Protein AF-A0A0F9NM68-F1 (afdb_monomer_lite)

Sequence (136 aa):
MSLDELISIERVELNATKERIRETYDITTLMLSKLFREILLELRRDIIPLLDVEILLFSLKSVPFTNEVKGLKLLESLKGCLVNELYRKSNEWTCKSFTIKLQELMSLILYDYIIDGSIIVYRSNPTEWDLRVSLI

Organism: NCBI:txid412755

Radius of gyration: 15.4 Å; chains: 1; bounding box: 38×30×42 Å

Secondary structure (DSSP, 8-state):
---TTEEEEEEEE-TTT--EEEEEEEEEEEEHHHHHHHHHHHHTTT---HHHHHHHHHHGGGS--TTHHHHHHHHHHHHHHHHHHHHT--S---HHHHHHHHHHHHHT--S-EEEEEEEEEESSSPPEEEEEEEE-

Foldseek 3Di:
DDDPQWAFDDFDADPVPRHTFKTKTWGDFDKLVNLLVVQLVCLVVQHHPLVSLVLNLVLCVVADFQDNVLLVVLSVVLVVLSVCVVVVPDPPDTSVVNSVSSVVNVVRGDFMWTKGDMWMDGPPDDIDDPIDIGTD

pLDDT: mean 89.09, std 9.67, range [46.47, 97.75]

Structure (mmCIF, N/CA/C/O backbone):
data_AF-A0A0F9NM68-F1
#
_entry.id   AF-A0A0F9NM68-F1
#
loop_
_atom_site.group_PDB
_atom_site.id
_atom_site.type_symbol
_atom_site.label_atom_id
_atom_site.label_alt_id
_atom_site.label_comp_id
_atom_site.label_asym_id
_atom_site.label_entity_id
_atom_site.label_seq_id
_atom_site.pdbx_PDB_ins_code
_atom_site.Cartn_x
_atom_site.Cartn_y
_atom_site.Cartn_z
_atom_site.occupancy
_atom_site.B_iso_or_equiv
_atom_site.auth_seq_id
_atom_site.auth_comp_id
_atom_site.auth_asym_id
_atom_site.auth_atom_id
_atom_site.pdbx_PDB_model_num
ATOM 1 N N . MET A 1 1 ? -8.950 11.004 -0.114 1.00 46.47 1 MET A N 1
ATOM 2 C CA . MET A 1 1 ? -10.047 10.131 -0.586 1.00 46.47 1 MET A CA 1
ATOM 3 C C . MET A 1 1 ? -9.698 8.738 -0.109 1.00 46.47 1 MET A C 1
ATOM 5 O O . MET A 1 1 ? -8.512 8.462 -0.025 1.00 46.47 1 MET A O 1
ATOM 9 N N . SER A 1 2 ? -10.671 7.920 0.288 1.00 60.47 2 SER A N 1
ATOM 10 C CA . SER A 1 2 ? -10.407 6.495 0.520 1.00 60.47 2 SER A CA 1
ATOM 11 C C . SER A 1 2 ? -10.407 5.777 -0.825 1.00 60.47 2 SER A C 1
ATOM 13 O O . SER A 1 2 ? -11.237 6.121 -1.663 1.00 60.47 2 SER A O 1
ATOM 15 N N . LEU A 1 3 ? -9.522 4.798 -1.005 1.00 75.12 3 LEU A N 1
ATOM 16 C CA . LEU A 1 3 ? -9.568 3.866 -2.132 1.00 75.12 3 LEU A CA 1
ATOM 17 C C . LEU A 1 3 ? -10.968 3.245 -2.224 1.00 75.12 3 LEU A C 1
ATOM 19 O O . LEU A 1 3 ? -11.415 2.609 -1.269 1.00 75.12 3 LEU A O 1
ATOM 23 N N . ASP A 1 4 ? -11.653 3.419 -3.355 1.00 77.00 4 ASP A N 1
ATOM 24 C CA . ASP A 1 4 ? -12.981 2.821 -3.579 1.00 77.00 4 ASP A CA 1
ATOM 25 C C . ASP A 1 4 ? -12.919 1.283 -3.538 1.00 77.00 4 ASP A C 1
ATOM 27 O O . ASP A 1 4 ? -13.885 0.620 -3.168 1.00 77.00 4 ASP A O 1
ATOM 31 N N . GLU A 1 5 ? -11.761 0.718 -3.887 1.00 87.62 5 GLU A N 1
ATOM 32 C CA . GLU A 1 5 ? -11.473 -0.715 -3.864 1.00 87.62 5 GLU A CA 1
ATOM 33 C C . GLU A 1 5 ? -11.227 -1.277 -2.458 1.00 87.62 5 GLU A C 1
ATOM 35 O O . GLU A 1 5 ? -11.120 -2.492 -2.320 1.00 87.62 5 GLU A O 1
ATOM 40 N N . LEU A 1 6 ? -11.123 -0.428 -1.426 1.00 86.94 6 LEU A N 1
ATOM 41 C CA . LEU A 1 6 ? -10.890 -0.838 -0.042 1.00 86.94 6 LEU A CA 1
ATOM 42 C C . LEU A 1 6 ? -12.212 -0.849 0.738 1.00 86.94 6 LEU A C 1
ATOM 44 O O . LEU A 1 6 ? -12.669 0.172 1.259 1.00 86.94 6 LEU A O 1
ATOM 48 N N . ILE A 1 7 ? -12.822 -2.024 0.859 1.00 84.81 7 ILE A N 1
ATOM 49 C CA . ILE A 1 7 ? -14.150 -2.186 1.456 1.00 84.81 7 ILE A CA 1
ATOM 50 C C . ILE A 1 7 ? -14.004 -2.720 2.880 1.00 84.81 7 ILE A C 1
ATOM 52 O O . ILE A 1 7 ? -13.528 -3.829 3.090 1.00 84.81 7 ILE A O 1
ATOM 56 N N . SER A 1 8 ? -14.441 -1.953 3.883 1.00 84.00 8 SER A N 1
ATOM 57 C CA . SER A 1 8 ? -14.519 -2.447 5.268 1.00 84.00 8 SER A CA 1
ATOM 58 C C . SER A 1 8 ? -15.650 -3.472 5.385 1.00 84.00 8 SER A C 1
ATOM 60 O O . SER A 1 8 ? -16.822 -3.119 5.242 1.00 84.00 8 SER A O 1
ATOM 62 N N . ILE A 1 9 ? -15.297 -4.737 5.619 1.00 88.81 9 ILE A N 1
ATOM 63 C CA . ILE A 1 9 ? -16.244 -5.864 5.660 1.00 88.81 9 ILE A CA 1
ATOM 64 C C . ILE A 1 9 ? -16.549 -6.340 7.081 1.00 88.81 9 ILE A C 1
ATOM 66 O O . ILE A 1 9 ? -17.618 -6.890 7.337 1.00 88.81 9 ILE A O 1
ATOM 70 N N . GLU A 1 10 ? -15.641 -6.106 8.027 1.00 85.31 10 GLU A N 1
ATOM 71 C CA . GLU A 1 10 ? -15.843 -6.467 9.427 1.00 85.31 10 GLU A CA 1
ATOM 72 C C . GLU A 1 10 ? -15.212 -5.418 10.335 1.00 85.31 10 GLU A C 1
ATOM 74 O O . GLU A 1 10 ? -14.050 -5.049 10.162 1.00 85.31 10 GLU A O 1
A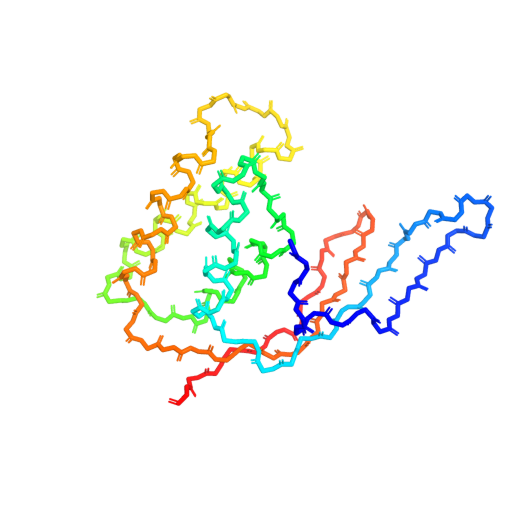TOM 79 N N . ARG A 1 11 ? -15.953 -4.978 11.354 1.00 86.88 11 ARG A N 1
ATOM 80 C CA . ARG A 1 11 ? -15.443 -4.062 12.370 1.00 86.88 11 ARG A CA 1
ATOM 81 C C . ARG A 1 11 ? -15.789 -4.558 13.764 1.00 86.88 11 ARG A C 1
ATOM 83 O O . ARG A 1 11 ? -16.953 -4.793 14.078 1.00 86.88 11 ARG A O 1
ATOM 90 N N . VAL A 1 12 ? -14.771 -4.654 14.613 1.00 86.81 12 VAL A N 1
ATOM 91 C CA . VAL A 1 12 ? -14.908 -4.990 16.031 1.00 86.81 12 VAL A CA 1
ATOM 92 C C . VAL A 1 12 ? -14.567 -3.760 16.860 1.00 86.81 12 VAL A C 1
ATOM 94 O O . VAL A 1 12 ? -13.458 -3.224 16.779 1.00 86.81 12 VAL A O 1
ATOM 97 N N . GLU A 1 13 ? -15.520 -3.326 17.680 1.00 90.81 13 GLU A N 1
ATOM 98 C CA . GLU A 1 13 ? -15.392 -2.148 18.537 1.00 90.81 13 GLU A CA 1
ATOM 99 C C . GLU A 1 13 ? -15.608 -2.509 20.010 1.00 90.81 13 GLU A C 1
ATOM 101 O O . GLU A 1 13 ? -16.424 -3.369 20.351 1.00 90.81 13 GLU A O 1
ATOM 106 N N . LEU A 1 14 ? -14.911 -1.812 20.910 1.00 83.88 14 LEU A N 1
ATOM 107 C CA . LEU A 1 14 ? -15.210 -1.862 22.338 1.00 83.88 14 LEU A CA 1
ATOM 108 C C . LEU A 1 14 ? -16.597 -1.270 22.576 1.00 83.88 14 LEU A C 1
ATOM 110 O O . LEU A 1 14 ? -16.846 -0.106 22.273 1.00 83.88 14 LEU A O 1
ATOM 114 N N . ASN A 1 15 ? -17.496 -2.041 23.187 1.00 83.12 15 ASN A N 1
ATOM 115 C CA . ASN A 1 15 ? -18.876 -1.593 23.371 1.00 83.12 15 ASN A CA 1
ATOM 116 C C . ASN A 1 15 ? -18.981 -0.287 24.189 1.00 83.12 15 ASN A C 1
ATOM 118 O O . ASN A 1 15 ? -19.811 0.565 23.878 1.00 83.12 15 ASN A O 1
ATOM 122 N N . ALA A 1 16 ? -18.112 -0.122 25.194 1.00 86.00 16 ALA A N 1
ATOM 123 C CA . ALA A 1 16 ? -18.121 1.018 26.111 1.00 86.00 16 ALA A CA 1
ATOM 124 C C . ALA A 1 16 ? -17.569 2.318 25.498 1.00 86.00 16 ALA A C 1
ATOM 126 O O . ALA A 1 16 ? -18.107 3.388 25.761 1.00 86.00 16 ALA A O 1
ATOM 127 N N . THR A 1 17 ? -16.505 2.238 24.695 1.00 86.56 17 THR A N 1
ATOM 128 C CA . THR A 1 17 ? -15.795 3.416 24.157 1.00 86.56 17 THR A CA 1
ATOM 129 C C . THR A 1 17 ? -16.014 3.630 22.662 1.00 86.56 17 THR A C 1
ATOM 131 O O . THR A 1 17 ? -15.581 4.649 22.133 1.00 86.56 17 THR A O 1
ATOM 134 N N . LYS A 1 18 ? -16.659 2.674 21.974 1.00 85.62 18 LYS A N 1
ATOM 135 C CA . LYS A 1 18 ? -16.749 2.585 20.502 1.00 85.62 18 LYS A CA 1
ATOM 136 C C . LYS A 1 18 ? -15.390 2.593 19.804 1.00 85.62 18 LYS 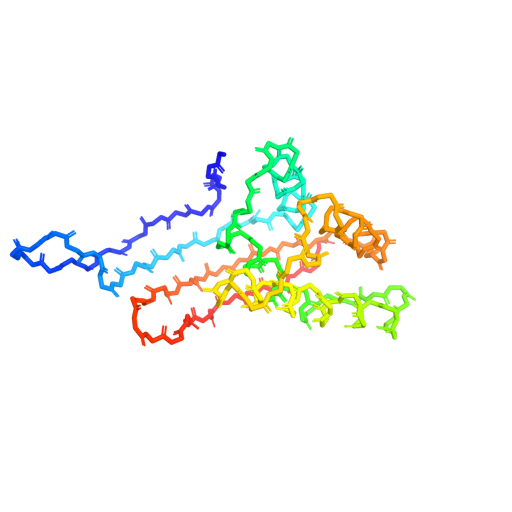A C 1
ATOM 138 O O . LYS A 1 18 ? -15.268 2.896 18.623 1.00 85.62 18 LYS A O 1
ATOM 143 N N . GLU A 1 19 ? -14.345 2.255 20.546 1.00 82.62 19 GLU A N 1
ATOM 144 C CA . GLU A 1 19 ? -12.999 2.228 20.015 1.00 82.62 19 GLU A CA 1
ATOM 145 C C . GLU A 1 19 ? -12.798 1.002 19.129 1.00 82.62 19 GLU A C 1
ATOM 147 O O . GLU A 1 19 ? -13.089 -0.121 19.546 1.00 82.62 19 GLU A O 1
ATOM 152 N N . ARG A 1 20 ? -12.272 1.216 17.921 1.00 82.94 20 ARG A N 1
ATOM 153 C CA . ARG A 1 20 ? -11.987 0.143 16.966 1.00 82.94 20 ARG A CA 1
ATOM 154 C C . ARG A 1 20 ? -10.797 -0.681 17.442 1.00 82.94 20 ARG A C 1
ATOM 156 O O . ARG A 1 20 ? -9.715 -0.152 17.685 1.00 82.94 20 ARG A O 1
ATOM 163 N N . ILE A 1 21 ? -11.014 -1.984 17.573 1.00 89.12 21 ILE A N 1
ATOM 164 C CA . ILE A 1 21 ? -10.001 -2.953 18.009 1.00 89.12 21 ILE A CA 1
ATOM 165 C C . ILE A 1 21 ? -9.444 -3.710 16.805 1.00 89.12 21 ILE A C 1
ATOM 167 O O . ILE A 1 21 ? -8.251 -4.014 16.763 1.00 89.12 21 ILE A O 1
ATOM 171 N N . ARG A 1 22 ? -10.322 -4.010 15.845 1.00 91.38 22 ARG A N 1
ATOM 172 C CA . ARG A 1 22 ? -10.029 -4.754 14.624 1.00 91.38 22 ARG A CA 1
ATOM 173 C C . ARG A 1 22 ? -10.925 -4.244 13.502 1.00 91.38 22 ARG A C 1
ATOM 175 O O . ARG A 1 22 ? -12.128 -4.077 13.708 1.00 91.38 22 ARG A O 1
ATOM 182 N N . GLU A 1 23 ? -10.352 -4.031 12.331 1.00 91.38 23 GLU A N 1
ATOM 183 C CA . GLU A 1 23 ? -11.090 -3.736 11.106 1.00 91.38 23 GLU A CA 1
ATOM 184 C C . GLU A 1 23 ? -10.522 -4.601 9.978 1.00 91.38 23 GLU A C 1
ATOM 186 O O . GLU A 1 23 ? -9.307 -4.677 9.802 1.00 91.38 23 GLU A O 1
ATOM 191 N N . THR A 1 24 ? -11.402 -5.309 9.274 1.00 91.69 24 THR A N 1
ATOM 192 C CA . THR A 1 24 ? -11.041 -6.141 8.125 1.00 91.69 24 THR A CA 1
ATOM 193 C C . THR A 1 24 ? -11.477 -5.428 6.863 1.00 91.69 24 THR A C 1
ATOM 195 O O . THR A 1 24 ? -12.647 -5.057 6.732 1.00 91.69 24 THR A O 1
ATOM 198 N N . TYR A 1 25 ? -10.537 -5.265 5.945 1.00 92.69 25 TYR A N 1
ATOM 199 C CA . TYR A 1 25 ? -10.758 -4.682 4.638 1.00 92.69 25 TYR A CA 1
ATOM 200 C C . TYR A 1 25 ? -10.594 -5.742 3.560 1.00 92.69 25 TYR A C 1
ATOM 202 O O . TYR A 1 25 ? -9.626 -6.499 3.582 1.00 92.69 25 TYR A O 1
ATOM 210 N N . ASP A 1 26 ? -11.527 -5.761 2.621 1.00 93.38 26 ASP A N 1
ATOM 211 C CA . ASP A 1 26 ? -11.418 -6.499 1.372 1.00 93.38 26 ASP A CA 1
ATOM 212 C C . ASP A 1 26 ? -10.891 -5.551 0.290 1.00 93.38 26 ASP A C 1
ATOM 214 O O . ASP A 1 26 ? -11.329 -4.400 0.202 1.00 93.38 26 ASP A O 1
ATOM 218 N N . ILE A 1 27 ? -9.928 -6.021 -0.497 1.00 93.19 27 ILE A N 1
ATOM 219 C CA . ILE A 1 27 ? -9.352 -5.323 -1.643 1.00 93.19 27 ILE A CA 1
ATOM 220 C C . ILE A 1 27 ? -9.687 -6.123 -2.883 1.00 93.19 27 ILE A C 1
ATOM 222 O O . ILE A 1 27 ? -9.291 -7.281 -3.015 1.00 93.19 27 ILE A O 1
ATOM 226 N N . THR A 1 28 ? -10.381 -5.476 -3.813 1.00 89.75 28 THR A N 1
ATOM 227 C CA . THR A 1 28 ? -10.788 -6.114 -5.062 1.00 89.75 28 THR A CA 1
ATOM 228 C C . THR A 1 28 ? -10.338 -5.296 -6.258 1.00 89.75 28 THR A C 1
ATOM 230 O O . THR A 1 28 ? -10.673 -4.123 -6.415 1.00 89.75 28 THR A O 1
ATOM 233 N N . THR A 1 29 ? -9.587 -5.934 -7.146 1.00 91.00 29 THR A N 1
ATOM 234 C CA . THR A 1 29 ? -9.151 -5.413 -8.442 1.00 91.00 29 THR A CA 1
ATOM 235 C C . THR A 1 29 ? -8.399 -4.080 -8.368 1.00 91.00 29 THR A C 1
ATOM 237 O O . THR A 1 29 ? -8.474 -3.257 -9.283 1.00 91.00 29 THR A O 1
ATOM 240 N N . LEU A 1 30 ? -7.647 -3.848 -7.286 1.00 95.19 30 LEU A N 1
ATOM 241 C CA . LEU A 1 30 ? -6.920 -2.596 -7.104 1.00 95.19 30 LEU A CA 1
ATOM 242 C C . LEU A 1 30 ? -5.680 -2.566 -7.999 1.00 95.19 30 LEU A C 1
ATOM 244 O O . LEU A 1 30 ? -4.693 -3.258 -7.757 1.00 95.19 30 LEU A O 1
ATOM 248 N N . MET A 1 31 ? -5.709 -1.707 -9.015 1.00 96.44 31 MET A N 1
ATOM 249 C CA . MET A 1 31 ? -4.554 -1.464 -9.877 1.00 96.44 31 MET A CA 1
ATOM 250 C C . MET A 1 31 ? -3.416 -0.806 -9.088 1.00 96.44 31 MET A C 1
ATOM 252 O O . MET A 1 31 ? -3.595 0.259 -8.485 1.00 96.44 31 MET A O 1
ATOM 256 N N . LEU A 1 32 ? -2.213 -1.367 -9.172 1.00 96.75 32 LEU A N 1
ATOM 257 C CA . LEU A 1 32 ? -1.014 -0.831 -8.532 1.00 96.75 32 LEU A CA 1
ATOM 258 C C . LEU A 1 32 ? -0.741 0.610 -8.991 1.00 96.75 32 LEU A C 1
ATOM 260 O O . LEU A 1 32 ? -0.480 1.492 -8.171 1.00 96.75 32 LEU A O 1
ATOM 264 N N . SER A 1 33 ? -0.871 0.892 -10.291 1.00 96.19 33 SER A N 1
ATOM 265 C CA . SER A 1 33 ? -0.725 2.248 -10.831 1.00 96.19 33 SER A CA 1
ATOM 266 C C . SER A 1 33 ? -1.778 3.233 -10.308 1.00 96.19 33 SER A C 1
ATOM 268 O O . SER A 1 33 ? -1.512 4.437 -10.214 1.00 96.19 33 SER A O 1
ATOM 270 N N . LYS A 1 34 ? -2.992 2.763 -9.986 1.00 95.75 34 LYS A N 1
ATOM 271 C CA . LYS A 1 34 ? -4.037 3.583 -9.354 1.00 95.75 34 LYS A CA 1
ATOM 272 C C . LYS A 1 34 ? -3.628 3.920 -7.922 1.00 95.75 34 LYS A C 1
ATOM 274 O O . LYS A 1 34 ? -3.588 5.102 -7.590 1.00 95.75 34 LYS A O 1
ATOM 279 N N . LEU A 1 35 ? -3.204 2.922 -7.145 1.00 96.44 35 LEU A N 1
ATOM 280 C CA . LEU A 1 35 ? -2.731 3.107 -5.772 1.00 96.44 35 LEU A CA 1
ATOM 281 C C . LEU A 1 35 ? -1.585 4.130 -5.683 1.00 96.44 35 LEU A C 1
ATOM 283 O O . LEU A 1 35 ? -1.645 5.066 -4.886 1.00 96.44 35 LEU A O 1
ATOM 287 N N . PHE A 1 36 ? -0.583 4.033 -6.565 1.00 96.62 36 PHE A N 1
ATOM 288 C CA . PHE A 1 36 ? 0.476 5.046 -6.669 1.00 96.62 36 PHE A CA 1
ATOM 289 C C . PHE A 1 36 ? -0.080 6.459 -6.891 1.00 96.62 36 PHE A C 1
ATOM 291 O O . PHE A 1 36 ? 0.352 7.408 -6.235 1.00 96.62 36 PHE A O 1
ATOM 298 N N . ARG A 1 37 ? -1.022 6.618 -7.829 1.00 96.19 37 ARG A N 1
ATOM 299 C CA . ARG A 1 37 ? -1.606 7.924 -8.171 1.00 96.19 37 ARG A CA 1
ATOM 300 C C . ARG A 1 37 ? -2.373 8.529 -7.002 1.00 96.19 37 ARG A C 1
ATOM 302 O O . ARG A 1 37 ? -2.223 9.723 -6.761 1.00 96.19 37 ARG A O 1
ATOM 309 N N . GLU A 1 38 ? -3.153 7.734 -6.281 1.00 95.56 38 GLU A N 1
ATOM 310 C CA . GLU A 1 38 ? -3.930 8.218 -5.137 1.00 95.56 38 GLU A CA 1
ATOM 311 C C . GLU A 1 38 ? -3.040 8.642 -3.972 1.00 95.56 38 GLU A C 1
ATOM 313 O O . GLU A 1 38 ? -3.192 9.754 -3.463 1.00 95.56 38 GLU A O 1
ATOM 318 N N . ILE A 1 39 ? -2.021 7.845 -3.643 1.00 95.00 39 ILE A N 1
ATOM 319 C CA . ILE A 1 39 ? -1.029 8.221 -2.628 1.00 95.00 39 ILE A CA 1
ATOM 320 C C . ILE A 1 39 ? -0.334 9.530 -3.021 1.00 95.00 39 ILE A C 1
ATOM 322 O O . ILE A 1 39 ? -0.225 10.448 -2.210 1.00 95.00 39 ILE A O 1
ATOM 326 N N . LEU A 1 40 ? 0.100 9.665 -4.279 1.00 95.38 40 LEU A N 1
ATOM 327 C CA . LEU A 1 40 ? 0.726 10.896 -4.772 1.00 95.38 40 LEU A CA 1
ATOM 328 C C . LEU A 1 40 ? -0.215 12.112 -4.706 1.00 95.38 40 LEU A C 1
ATOM 330 O O . LEU A 1 40 ? 0.261 13.232 -4.510 1.00 95.38 40 LEU A O 1
ATOM 334 N N . LEU A 1 41 ? -1.527 11.927 -4.880 1.00 95.00 41 LEU A N 1
ATOM 335 C CA . LEU A 1 41 ? -2.513 13.002 -4.746 1.00 95.00 41 LEU A CA 1
ATOM 336 C C . LEU A 1 41 ? -2.655 13.472 -3.295 1.00 95.00 41 LEU A C 1
ATOM 338 O O . LEU A 1 41 ? -2.710 14.681 -3.067 1.00 95.00 41 LEU A O 1
ATOM 342 N N . GLU A 1 42 ? -2.681 12.556 -2.329 1.00 92.88 42 GLU A N 1
ATOM 343 C CA . GLU A 1 42 ? -2.759 12.910 -0.906 1.00 92.88 42 GLU A CA 1
ATOM 344 C C . GLU A 1 42 ? -1.450 13.527 -0.396 1.00 92.88 42 GLU A C 1
ATOM 346 O O . GLU A 1 42 ? -1.478 14.545 0.295 1.00 92.88 42 GLU A O 1
ATOM 351 N N . LEU A 1 43 ? -0.293 13.031 -0.846 1.00 91.31 43 LEU A N 1
ATOM 352 C CA . LEU A 1 43 ? 1.005 13.622 -0.498 1.00 91.31 43 LEU A CA 1
ATOM 353 C C . LEU A 1 43 ? 1.141 15.075 -0.970 1.00 91.31 43 LEU A C 1
ATOM 355 O O . LEU A 1 43 ? 1.773 15.883 -0.296 1.00 91.31 43 LEU A O 1
ATOM 359 N N . ARG A 1 44 ? 0.522 15.448 -2.099 1.00 91.50 44 ARG A N 1
ATOM 360 C CA . ARG A 1 44 ? 0.465 16.852 -2.559 1.00 91.50 44 ARG A CA 1
ATOM 361 C C . ARG A 1 44 ? -0.361 17.757 -1.649 1.00 91.50 44 ARG A C 1
ATOM 363 O O . ARG A 1 44 ? -0.231 18.973 -1.740 1.00 91.50 44 ARG A O 1
ATOM 370 N N . ARG A 1 45 ? -1.227 17.175 -0.822 1.00 91.44 45 ARG A N 1
ATOM 371 C CA . ARG A 1 45 ? -2.006 17.867 0.211 1.00 91.44 45 ARG A CA 1
ATOM 372 C C . ARG A 1 45 ? -1.295 17.844 1.564 1.00 91.44 45 ARG A C 1
ATOM 374 O O . ARG A 1 45 ? -1.919 18.160 2.569 1.00 91.44 45 ARG A O 1
ATOM 381 N N . ASP A 1 46 ? -0.023 17.442 1.578 1.00 88.62 46 ASP A N 1
ATOM 382 C CA . ASP A 1 46 ? 0.781 17.210 2.774 1.00 88.62 46 ASP A CA 1
ATOM 383 C C . ASP A 1 46 ? 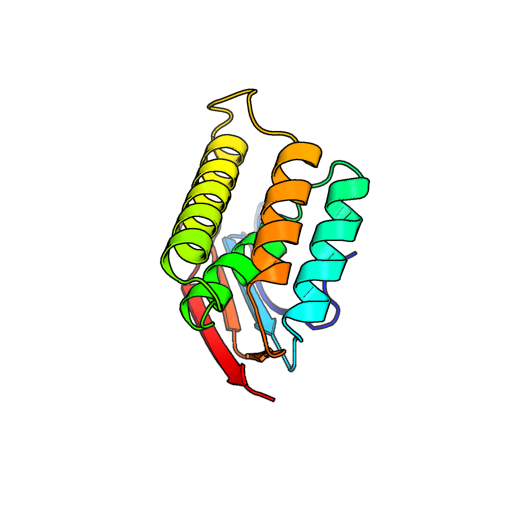0.161 16.176 3.734 1.00 88.62 46 ASP A C 1
ATOM 385 O O . ASP A 1 46 ? 0.358 16.234 4.946 1.00 88.62 46 ASP A O 1
ATOM 389 N N . ILE A 1 47 ? -0.567 15.196 3.185 1.00 87.12 47 ILE A N 1
ATOM 390 C CA . ILE A 1 47 ? -1.177 14.091 3.930 1.00 87.12 47 ILE A CA 1
ATOM 391 C C . ILE A 1 47 ? -0.481 12.786 3.541 1.00 87.12 47 ILE 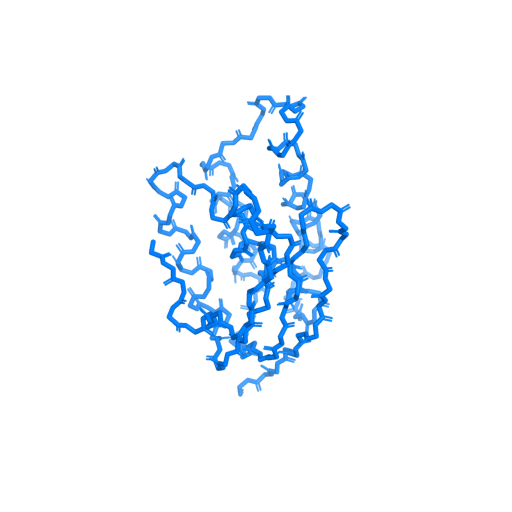A C 1
ATOM 393 O O . ILE A 1 47 ? -0.344 12.473 2.361 1.00 87.12 47 ILE A O 1
ATOM 397 N N . ILE A 1 48 ? -0.076 11.993 4.536 1.00 87.56 48 ILE A N 1
ATOM 398 C CA . ILE A 1 48 ? 0.439 10.635 4.326 1.00 87.56 48 ILE A CA 1
ATOM 399 C C . ILE A 1 48 ? -0.708 9.645 4.584 1.00 87.56 48 ILE A C 1
ATOM 401 O O . ILE A 1 48 ? -1.067 9.437 5.747 1.00 87.56 48 ILE A O 1
ATOM 405 N N . PRO A 1 49 ? -1.300 9.028 3.543 1.00 89.81 49 PRO A N 1
ATOM 406 C CA . PRO A 1 49 ? -2.339 8.019 3.721 1.00 89.81 49 PRO A CA 1
ATOM 407 C C . PRO A 1 49 ? -1.699 6.701 4.177 1.00 89.81 49 PRO A C 1
ATOM 409 O O . PRO A 1 49 ? -1.335 5.857 3.366 1.00 89.81 49 PRO A O 1
ATOM 412 N N . LEU A 1 50 ? -1.498 6.556 5.491 1.00 88.44 50 LEU A N 1
ATOM 413 C CA . LEU A 1 50 ? -0.682 5.485 6.081 1.00 88.44 50 LEU A CA 1
ATOM 414 C C . LEU A 1 50 ? -1.066 4.086 5.581 1.00 88.44 50 LEU A C 1
ATOM 416 O O . LEU A 1 50 ? -0.192 3.370 5.103 1.00 88.44 50 LEU A O 1
ATOM 420 N N . LEU A 1 51 ? -2.354 3.731 5.632 1.00 89.00 51 LEU A N 1
ATOM 421 C CA . LEU A 1 51 ? -2.825 2.408 5.217 1.00 89.00 51 LEU A CA 1
ATOM 422 C C . LEU A 1 51 ? -2.553 2.148 3.729 1.00 89.00 51 LEU A C 1
ATOM 424 O O . LEU A 1 51 ? -1.986 1.119 3.384 1.00 89.00 51 LEU A O 1
ATOM 428 N N . ASP A 1 52 ? -2.876 3.100 2.854 1.00 92.88 52 ASP A N 1
ATOM 429 C CA . ASP A 1 52 ? -2.649 2.989 1.408 1.00 92.88 52 ASP A CA 1
ATOM 430 C C . ASP A 1 52 ? -1.158 2.798 1.095 1.00 92.88 52 ASP A C 1
ATOM 432 O O . ASP A 1 52 ? -0.776 1.971 0.264 1.00 92.88 52 ASP A O 1
ATOM 436 N N . VAL A 1 53 ? -0.288 3.529 1.801 1.00 93.00 53 VAL A N 1
ATOM 437 C CA . VAL A 1 53 ? 1.164 3.371 1.673 1.00 93.00 53 VAL A CA 1
ATOM 438 C C . VAL A 1 53 ? 1.614 1.997 2.173 1.00 93.00 53 VAL A C 1
ATOM 440 O O . VAL A 1 53 ? 2.446 1.365 1.524 1.00 93.00 53 VAL A O 1
ATOM 443 N N . GLU A 1 54 ? 1.090 1.505 3.294 1.00 92.56 54 GLU A N 1
ATOM 444 C CA . GLU A 1 54 ? 1.412 0.163 3.790 1.00 92.56 54 GLU A CA 1
ATOM 445 C C . GLU A 1 54 ? 0.981 -0.926 2.799 1.00 92.56 54 GLU A C 1
ATOM 447 O O . GLU A 1 54 ? 1.782 -1.814 2.495 1.00 92.56 54 GLU A O 1
ATOM 452 N N . ILE A 1 55 ? -0.224 -0.811 2.227 1.00 94.62 55 ILE A N 1
ATOM 453 C CA . ILE A 1 55 ? -0.727 -1.686 1.156 1.00 94.62 55 ILE A CA 1
ATOM 454 C C . ILE A 1 55 ? 0.241 -1.678 -0.021 1.00 94.62 55 ILE A C 1
ATOM 456 O O . ILE A 1 55 ? 0.637 -2.739 -0.513 1.00 94.62 55 ILE A O 1
ATOM 460 N N . LEU A 1 56 ? 0.666 -0.489 -0.454 1.00 96.06 56 LEU A N 1
ATOM 461 C CA . LEU A 1 56 ? 1.598 -0.342 -1.561 1.00 96.06 56 LEU A CA 1
ATOM 462 C C . LEU A 1 56 ? 2.929 -1.040 -1.260 1.00 96.06 56 LEU A C 1
ATOM 464 O O . LEU A 1 56 ? 3.389 -1.870 -2.043 1.00 96.06 56 LEU A O 1
ATOM 468 N N . LEU A 1 57 ? 3.556 -0.727 -0.126 1.00 95.00 57 LEU A N 1
ATOM 469 C CA . LEU A 1 57 ? 4.863 -1.280 0.231 1.00 95.00 57 LEU A CA 1
ATOM 470 C C . LEU A 1 57 ? 4.820 -2.791 0.465 1.00 95.00 57 LEU A C 1
ATOM 472 O O . LEU A 1 57 ? 5.815 -3.473 0.206 1.00 95.00 57 LEU A O 1
ATOM 476 N N . PHE A 1 58 ? 3.699 -3.318 0.963 1.00 94.94 58 PHE A N 1
ATOM 477 C CA . PHE A 1 58 ? 3.492 -4.755 1.077 1.00 94.94 58 PHE A CA 1
ATOM 478 C C . PHE A 1 58 ? 3.402 -5.401 -0.308 1.00 94.94 58 PHE A C 1
ATOM 480 O O . PHE A 1 58 ? 4.148 -6.339 -0.586 1.00 94.94 58 PHE A O 1
ATOM 487 N N . SER A 1 59 ? 2.561 -4.852 -1.187 1.00 95.69 59 SER A N 1
ATOM 488 C CA . SER A 1 59 ? 2.318 -5.374 -2.539 1.00 95.69 59 SER A CA 1
ATOM 489 C C . SER A 1 59 ? 3.587 -5.382 -3.395 1.00 95.69 59 SER A C 1
ATOM 491 O O . SER A 1 59 ? 3.869 -6.342 -4.110 1.00 95.69 59 SER A O 1
ATOM 493 N N . LEU A 1 60 ? 4.427 -4.353 -3.261 1.00 96.25 60 LEU A N 1
ATOM 494 C CA . LEU A 1 60 ? 5.682 -4.233 -4.005 1.00 96.25 60 LEU A CA 1
ATOM 495 C C . LEU A 1 60 ? 6.727 -5.310 -3.673 1.00 96.25 60 LEU A C 1
ATOM 497 O O . LEU A 1 60 ? 7.686 -5.457 -4.422 1.00 96.25 60 LEU A O 1
ATOM 501 N N . LYS A 1 61 ? 6.554 -6.102 -2.605 1.00 94.00 61 LYS A N 1
ATOM 502 C CA . LYS A 1 61 ? 7.413 -7.275 -2.343 1.00 94.00 61 LYS A CA 1
ATOM 503 C C . LYS A 1 61 ? 7.285 -8.356 -3.420 1.00 94.00 61 LYS A C 1
ATOM 505 O O . LYS A 1 61 ? 8.193 -9.168 -3.566 1.00 94.00 61 LYS A O 1
ATOM 510 N N . SER A 1 62 ? 6.162 -8.374 -4.133 1.00 93.44 62 SER A N 1
ATOM 511 C CA . SER A 1 62 ? 5.850 -9.344 -5.184 1.00 93.44 62 SER A CA 1
ATOM 512 C C . SER A 1 62 ? 6.019 -8.767 -6.593 1.00 93.44 62 SER A C 1
ATOM 514 O O . SER A 1 62 ? 5.693 -9.443 -7.565 1.00 93.44 62 SER A O 1
ATOM 516 N N . VAL A 1 63 ? 6.517 -7.532 -6.715 1.00 95.25 63 VAL A N 1
ATOM 517 C CA . VAL A 1 63 ? 6.643 -6.819 -7.989 1.00 95.25 63 VAL A CA 1
ATOM 518 C C . VAL A 1 63 ? 8.118 -6.728 -8.388 1.00 95.25 63 VAL A C 1
ATOM 520 O O . VAL A 1 63 ? 8.903 -6.161 -7.630 1.00 95.25 63 VAL A O 1
ATOM 523 N N . PRO A 1 64 ? 8.512 -7.238 -9.568 1.00 95.50 64 PRO A N 1
ATOM 524 C CA . PRO A 1 64 ? 9.866 -7.074 -10.074 1.00 95.50 64 PRO A CA 1
ATOM 525 C C . PRO A 1 64 ? 10.135 -5.635 -10.531 1.00 95.50 64 PRO A C 1
ATOM 527 O O . PRO A 1 64 ? 9.311 -4.996 -11.194 1.00 95.50 64 PRO A O 1
ATOM 530 N N . PHE A 1 65 ? 11.341 -5.157 -10.243 1.00 97.00 65 PHE A N 1
ATOM 531 C CA . PHE A 1 65 ? 11.859 -3.872 -10.691 1.00 97.00 65 PHE A CA 1
ATOM 532 C C . PHE A 1 65 ? 12.834 -4.048 -11.857 1.00 97.00 65 PHE A C 1
ATOM 534 O O . PHE A 1 65 ? 13.702 -4.917 -11.859 1.00 97.00 65 PHE A O 1
ATOM 541 N N . THR A 1 66 ? 12.782 -3.128 -12.820 1.00 97.56 66 THR A N 1
ATOM 542 C CA . THR A 1 66 ? 13.755 -3.044 -13.928 1.00 97.56 66 THR A CA 1
ATOM 543 C C . THR A 1 66 ? 15.200 -2.903 -13.435 1.00 97.56 66 THR A C 1
ATOM 545 O O . THR A 1 66 ? 16.130 -3.386 -14.077 1.00 97.56 66 THR A O 1
ATOM 548 N N . ASN A 1 67 ? 15.395 -2.276 -12.272 1.00 97.56 67 ASN A N 1
ATOM 549 C CA . ASN A 1 67 ? 16.644 -2.289 -11.518 1.00 97.56 67 ASN A CA 1
ATOM 550 C C . ASN A 1 67 ? 16.360 -2.718 -10.073 1.00 97.56 67 ASN A C 1
ATOM 552 O O . ASN A 1 67 ? 16.068 -1.876 -9.222 1.00 97.56 67 ASN A O 1
ATOM 556 N N . GLU A 1 68 ? 16.475 -4.019 -9.807 1.00 95.38 68 GLU A N 1
ATOM 557 C CA . GLU A 1 68 ? 16.196 -4.628 -8.498 1.00 95.38 68 GLU A CA 1
ATOM 558 C C . GLU A 1 68 ? 16.961 -3.980 -7.344 1.00 95.38 68 GLU A C 1
ATOM 560 O O . GLU A 1 68 ? 16.378 -3.597 -6.332 1.00 95.38 68 GLU A O 1
ATOM 565 N N . VAL A 1 69 ? 18.269 -3.759 -7.500 1.00 96.88 69 VAL A N 1
ATOM 566 C CA . VAL A 1 69 ? 19.089 -3.172 -6.429 1.00 96.88 69 VAL A CA 1
ATOM 567 C C . VAL A 1 69 ? 18.616 -1.759 -6.084 1.00 96.88 69 VAL A C 1
ATOM 569 O O . VAL A 1 69 ? 18.547 -1.398 -4.906 1.00 96.88 69 VAL A O 1
ATOM 572 N N . LYS A 1 70 ? 18.298 -0.940 -7.094 1.00 96.94 70 LYS A N 1
ATOM 573 C CA . LYS A 1 70 ? 17.778 0.415 -6.872 1.00 96.94 70 LYS A CA 1
ATOM 574 C C . LYS A 1 70 ? 16.364 0.371 -6.283 1.00 96.94 70 LYS A C 1
ATOM 576 O O . LYS A 1 70 ? 16.098 1.108 -5.334 1.00 96.94 70 LYS A O 1
ATOM 581 N N . GLY A 1 71 ? 15.497 -0.493 -6.808 1.00 96.19 71 GLY A N 1
ATOM 582 C CA . GLY A 1 71 ? 14.118 -0.664 -6.352 1.00 96.19 71 GLY A CA 1
ATOM 583 C C . GLY A 1 71 ? 14.043 -1.060 -4.880 1.00 96.19 71 GLY A C 1
ATOM 584 O O . GLY A 1 71 ? 13.410 -0.364 -4.089 1.00 96.19 71 GLY A O 1
ATOM 585 N N . LEU A 1 72 ? 14.799 -2.083 -4.473 1.00 95.44 72 LEU A N 1
ATOM 586 C CA . LEU A 1 72 ? 14.863 -2.534 -3.081 1.00 95.44 72 LEU A CA 1
ATOM 587 C C . LEU A 1 72 ? 15.406 -1.453 -2.135 1.00 95.44 72 LEU A C 1
ATOM 589 O O . LEU A 1 72 ? 14.866 -1.260 -1.048 1.00 95.44 72 LEU A O 1
ATOM 593 N N . LYS A 1 73 ? 16.427 -0.687 -2.549 1.00 95.88 73 LYS A N 1
ATOM 594 C CA . LYS A 1 73 ? 16.940 0.443 -1.749 1.00 95.88 73 LYS A CA 1
ATOM 595 C C . LYS A 1 73 ? 15.891 1.535 -1.542 1.00 95.88 73 LYS A C 1
ATOM 597 O O . LYS A 1 73 ? 15.790 2.087 -0.446 1.00 95.88 73 LYS A O 1
ATOM 602 N N . LEU A 1 74 ? 15.129 1.866 -2.583 1.00 95.25 74 LEU A N 1
ATOM 603 C CA . LEU A 1 74 ? 14.038 2.836 -2.487 1.00 95.25 74 LEU A CA 1
ATOM 604 C C . LEU A 1 74 ? 12.911 2.311 -1.591 1.00 95.25 74 LEU A C 1
ATOM 606 O O . LEU A 1 74 ? 12.446 3.051 -0.726 1.00 95.25 74 LEU A O 1
ATOM 610 N N . LEU A 1 75 ? 12.536 1.038 -1.738 1.00 94.75 75 LEU A N 1
ATOM 611 C CA . LEU A 1 75 ? 11.509 0.386 -0.927 1.00 94.75 75 LEU A CA 1
ATOM 612 C C . LEU A 1 75 ? 11.868 0.397 0.567 1.00 94.75 75 LEU A C 1
ATOM 614 O O . LEU A 1 75 ? 11.064 0.832 1.388 1.00 94.75 75 LEU A O 1
ATOM 618 N N . GLU A 1 76 ? 13.087 -0.013 0.925 1.00 92.38 76 GLU A N 1
ATOM 619 C CA . GLU A 1 76 ? 13.566 0.026 2.314 1.00 92.38 76 GLU A CA 1
ATOM 620 C C . GLU A 1 76 ? 13.642 1.457 2.853 1.00 92.38 76 GLU A C 1
ATOM 622 O O . GLU A 1 76 ? 13.263 1.728 3.993 1.00 92.38 76 GLU A O 1
ATOM 627 N N . SER A 1 77 ? 14.051 2.411 2.016 1.00 91.50 77 SER A N 1
ATOM 628 C CA . SER A 1 77 ? 14.058 3.818 2.403 1.00 91.50 77 SER A CA 1
ATOM 629 C C . SER A 1 77 ? 12.654 4.367 2.686 1.00 91.50 77 SER A C 1
ATOM 631 O O . SER A 1 77 ? 12.516 5.186 3.594 1.00 91.50 77 SER A O 1
ATOM 633 N N . LEU A 1 78 ? 11.633 3.952 1.930 1.00 91.38 78 LEU A N 1
ATOM 634 C CA . LEU A 1 78 ? 10.240 4.355 2.152 1.00 91.38 78 LEU A CA 1
ATOM 635 C C . LEU A 1 78 ? 9.656 3.701 3.412 1.00 91.38 78 LEU A C 1
ATOM 637 O O . LEU A 1 78 ? 8.992 4.382 4.191 1.00 91.38 78 LEU A O 1
ATOM 641 N N . LYS A 1 79 ? 9.970 2.423 3.672 1.00 89.56 79 LYS A N 1
ATOM 642 C CA . LYS A 1 79 ? 9.620 1.756 4.941 1.00 89.56 79 LYS A CA 1
ATOM 643 C C . LYS A 1 79 ? 10.223 2.486 6.141 1.00 89.56 79 LYS A C 1
ATOM 645 O O . LYS A 1 79 ? 9.527 2.742 7.120 1.00 89.56 79 LYS A O 1
ATOM 650 N N . GLY A 1 80 ? 11.497 2.873 6.047 1.00 85.44 80 GLY A N 1
ATOM 651 C CA . GLY A 1 80 ? 12.166 3.660 7.083 1.00 85.44 80 GLY A CA 1
ATOM 652 C C . GLY A 1 80 ? 11.488 5.010 7.336 1.00 85.44 80 GLY A C 1
ATOM 653 O O . GLY A 1 80 ? 11.347 5.416 8.488 1.00 85.44 80 GLY A O 1
ATOM 654 N N . CYS A 1 81 ? 11.010 5.680 6.282 1.00 82.25 81 CYS A N 1
ATOM 655 C CA . CYS A 1 81 ? 10.239 6.917 6.413 1.00 82.25 81 CYS A CA 1
ATOM 656 C C . CYS A 1 81 ? 8.939 6.705 7.203 1.00 82.25 81 CYS A C 1
ATOM 658 O O . CYS A 1 81 ? 8.665 7.463 8.127 1.00 82.25 81 CYS A O 1
ATOM 660 N N . LEU A 1 82 ? 8.170 5.662 6.879 1.00 83.12 82 LEU A N 1
ATOM 661 C CA . LEU A 1 82 ? 6.920 5.332 7.574 1.00 83.12 82 LEU A CA 1
ATOM 662 C C . LEU A 1 82 ? 7.135 5.080 9.069 1.00 83.12 82 LEU A C 1
ATOM 664 O O . LEU A 1 82 ? 6.421 5.629 9.903 1.00 83.12 82 LEU A O 1
ATOM 668 N N . VAL A 1 83 ? 8.163 4.301 9.416 1.00 78.88 83 VAL A N 1
ATOM 669 C CA . VAL A 1 83 ? 8.534 4.057 10.818 1.00 78.88 83 VAL A CA 1
ATOM 670 C C . VAL A 1 83 ? 8.895 5.375 11.513 1.00 78.88 83 VAL A C 1
ATOM 672 O O . VAL A 1 83 ? 8.462 5.627 12.635 1.00 78.88 83 VAL A O 1
ATOM 675 N N . ASN A 1 84 ? 9.656 6.251 10.859 1.00 74.69 84 ASN A N 1
ATOM 676 C CA . ASN A 1 84 ? 10.041 7.529 11.455 1.00 74.69 84 ASN A CA 1
ATOM 677 C C . ASN A 1 84 ? 8.858 8.477 11.672 1.00 74.69 84 ASN A C 1
ATOM 679 O O . ASN A 1 84 ? 8.836 9.135 12.710 1.00 74.69 84 ASN A O 1
ATOM 683 N N . GLU A 1 85 ? 7.889 8.515 10.754 1.00 70.12 85 GLU A N 1
ATOM 684 C CA . GLU A 1 85 ? 6.642 9.279 10.901 1.00 70.12 85 GLU A CA 1
ATOM 685 C C . GLU A 1 85 ? 5.797 8.760 12.070 1.00 70.12 85 GLU A C 1
ATOM 687 O O . GLU A 1 85 ? 5.421 9.526 12.960 1.00 70.12 85 GLU A O 1
ATOM 692 N N . LEU A 1 86 ? 5.584 7.441 12.142 1.00 65.12 86 LEU A N 1
ATOM 693 C CA . LEU A 1 86 ? 4.809 6.806 13.215 1.00 65.12 86 LEU A CA 1
ATOM 694 C C . LEU A 1 86 ? 5.417 7.043 14.605 1.00 65.12 86 LEU A C 1
ATOM 696 O O . LEU A 1 86 ? 4.688 7.192 15.586 1.00 65.12 86 LEU A O 1
ATOM 700 N N . TYR A 1 87 ? 6.748 7.109 14.699 1.00 62.06 87 TYR A N 1
ATOM 701 C CA . TYR A 1 87 ? 7.462 7.282 15.967 1.00 62.06 87 TYR A CA 1
ATOM 702 C C . TYR A 1 87 ? 8.058 8.686 16.174 1.00 62.06 87 TYR A C 1
ATOM 704 O O . TYR A 1 87 ? 8.765 8.889 17.162 1.00 62.06 87 TYR A O 1
ATOM 712 N N . ARG A 1 88 ? 7.788 9.650 15.275 1.00 66.12 88 ARG A N 1
ATOM 713 C CA . ARG A 1 88 ? 8.330 11.029 15.274 1.00 66.12 88 ARG A CA 1
ATOM 714 C C . ARG A 1 88 ? 9.839 11.106 15.546 1.00 66.12 88 ARG A C 1
ATOM 716 O O . ARG A 1 88 ? 10.309 11.968 16.287 1.00 66.12 88 ARG A O 1
ATOM 723 N N . LYS A 1 89 ? 10.611 10.170 14.991 1.00 58.06 89 LYS A N 1
ATOM 724 C CA . LYS A 1 89 ? 12.039 10.012 15.325 1.00 58.06 89 LYS A CA 1
ATOM 725 C C . LYS A 1 89 ? 12.980 10.911 14.518 1.00 58.06 89 LYS A C 1
ATOM 727 O O . LYS A 1 89 ? 14.149 11.009 14.878 1.00 58.06 89 LYS A O 1
ATOM 732 N N . SER A 1 90 ? 12.515 11.559 13.449 1.00 55.84 90 SER A N 1
ATOM 733 C CA . SER A 1 90 ? 13.361 12.397 12.587 1.00 55.84 90 SER A CA 1
ATOM 734 C C . SER A 1 90 ? 12.540 13.422 11.795 1.00 55.84 90 SER A C 1
ATOM 736 O O . SER A 1 90 ? 11.509 13.071 11.232 1.00 55.84 90 SER A O 1
ATOM 738 N N . ASN A 1 91 ? 13.041 14.662 11.709 1.00 58.53 91 ASN A N 1
ATOM 739 C CA . ASN A 1 91 ? 12.479 15.759 10.902 1.00 58.53 91 ASN A CA 1
ATOM 740 C C . ASN A 1 91 ? 12.972 15.749 9.436 1.00 58.53 91 ASN A C 1
ATOM 742 O O . ASN A 1 91 ? 12.762 16.715 8.707 1.00 58.53 91 ASN A O 1
ATOM 746 N N . GLU A 1 92 ? 13.698 14.716 9.001 1.00 64.81 92 GLU A N 1
ATOM 747 C CA . GLU A 1 92 ? 14.310 14.677 7.659 1.00 64.81 92 GLU A CA 1
ATOM 748 C C . GLU A 1 92 ? 13.314 14.319 6.548 1.00 64.81 92 GLU A C 1
ATOM 750 O O . GLU A 1 92 ? 13.595 14.488 5.357 1.00 64.81 92 GLU A O 1
ATOM 755 N N . TRP A 1 93 ? 12.142 13.817 6.927 1.00 72.88 93 TRP A N 1
ATOM 756 C CA . TRP A 1 93 ? 11.138 13.328 6.002 1.00 72.88 93 TRP A CA 1
ATOM 757 C C . TRP A 1 93 ? 10.022 14.346 5.823 1.00 72.88 93 TRP A C 1
ATOM 759 O O . TRP A 1 93 ? 9.537 14.959 6.764 1.00 72.88 93 TRP A O 1
ATOM 769 N N . THR A 1 94 ? 9.660 14.569 4.564 1.00 82.69 94 THR A N 1
ATOM 770 C CA . THR A 1 94 ? 8.571 15.459 4.170 1.00 82.69 94 THR A CA 1
ATOM 771 C C . THR A 1 94 ? 7.756 14.748 3.103 1.00 82.69 94 THR A C 1
ATOM 773 O O . THR A 1 94 ? 8.296 13.933 2.347 1.00 82.69 94 THR A O 1
ATOM 776 N N . CYS A 1 95 ? 6.484 15.111 2.951 1.00 87.56 95 CYS A N 1
ATOM 777 C CA . CYS A 1 95 ? 5.660 14.624 1.843 1.00 87.56 95 CYS A CA 1
ATOM 778 C C . CYS A 1 95 ? 6.343 14.847 0.481 1.00 87.56 95 CYS A C 1
ATOM 780 O O . CYS A 1 95 ? 6.234 14.018 -0.423 1.00 87.56 95 CYS A O 1
ATOM 782 N N . LYS A 1 96 ? 7.155 15.907 0.356 1.00 88.88 96 LYS A N 1
ATOM 783 C CA . LYS A 1 96 ? 7.986 16.181 -0.821 1.00 88.88 96 LYS A CA 1
ATOM 784 C C . LYS A 1 96 ? 9.091 15.141 -1.042 1.00 88.88 96 LYS A C 1
ATOM 786 O O . LYS A 1 96 ? 9.223 14.638 -2.157 1.00 88.88 96 LYS A O 1
ATOM 791 N N . SER A 1 97 ? 9.886 14.808 -0.021 1.00 88.62 97 SER A N 1
ATOM 792 C CA . SER A 1 97 ? 10.944 13.791 -0.160 1.00 88.62 97 SER A CA 1
ATOM 793 C C . SER A 1 97 ? 10.368 12.386 -0.363 1.00 88.62 97 SER A C 1
ATOM 795 O O . SER A 1 97 ? 10.928 11.605 -1.136 1.00 88.62 97 SER A O 1
ATOM 797 N N . PHE A 1 98 ? 9.214 12.097 0.245 1.00 90.06 98 PHE A N 1
ATOM 798 C CA . PHE A 1 98 ? 8.455 10.871 0.008 1.00 90.06 98 PHE A CA 1
ATOM 799 C C . PHE A 1 98 ? 7.978 10.778 -1.446 1.00 90.06 98 PHE A C 1
ATOM 801 O O . PHE A 1 98 ? 8.227 9.778 -2.117 1.00 90.06 98 PHE A O 1
ATOM 808 N N . THR A 1 99 ? 7.372 11.854 -1.960 1.00 93.62 99 THR A N 1
ATOM 809 C CA . THR A 1 99 ? 6.874 11.953 -3.342 1.00 93.62 99 THR A CA 1
ATOM 810 C C . THR A 1 99 ? 7.964 11.629 -4.360 1.00 93.62 99 THR A C 1
ATOM 812 O O . THR A 1 99 ? 7.732 10.821 -5.256 1.00 93.62 99 THR A O 1
ATOM 815 N N . ILE A 1 100 ? 9.162 12.205 -4.209 1.00 93.50 100 ILE A N 1
ATOM 816 C CA . ILE A 1 100 ? 10.283 11.981 -5.138 1.00 93.50 100 ILE A CA 1
ATOM 817 C C . ILE A 1 100 ? 10.657 10.497 -5.191 1.00 93.50 100 ILE A C 1
ATOM 819 O O . ILE A 1 100 ? 10.737 9.913 -6.270 1.00 93.50 100 ILE A O 1
ATOM 823 N N . LYS A 1 101 ? 10.837 9.859 -4.030 1.00 93.81 101 LYS A N 1
ATOM 824 C CA . LYS A 1 101 ? 11.198 8.435 -3.964 1.00 93.81 101 LYS A CA 1
ATOM 825 C C . LYS A 1 101 ? 10.100 7.537 -4.507 1.00 93.81 101 LYS A C 1
ATOM 827 O O . LYS A 1 101 ? 10.401 6.547 -5.166 1.00 93.81 101 LYS A O 1
ATOM 832 N N . LEU A 1 102 ? 8.845 7.884 -4.242 1.00 95.19 102 LEU A N 1
ATOM 833 C CA . LEU A 1 102 ? 7.696 7.136 -4.725 1.00 95.19 102 LEU A CA 1
ATOM 834 C C . LEU A 1 102 ? 7.593 7.194 -6.256 1.00 95.19 102 LEU A C 1
ATOM 836 O O . LEU A 1 102 ? 7.386 6.167 -6.895 1.00 95.19 102 LEU A O 1
ATOM 840 N N . GLN A 1 103 ? 7.813 8.371 -6.848 1.00 96.62 103 GLN A N 1
ATOM 841 C CA . GLN A 1 103 ? 7.870 8.547 -8.303 1.00 96.62 103 GLN A CA 1
ATOM 842 C C . GLN A 1 103 ? 9.052 7.800 -8.929 1.00 96.62 103 GLN A C 1
ATOM 844 O O . GLN A 1 103 ? 8.889 7.150 -9.961 1.00 96.62 103 GLN A O 1
ATOM 849 N N . GLU A 1 104 ? 10.230 7.847 -8.300 1.00 96.69 104 GLU A N 1
ATOM 850 C CA . GLU A 1 104 ? 11.377 7.057 -8.751 1.00 96.69 104 GLU A CA 1
ATOM 851 C C . GLU A 1 104 ? 11.083 5.557 -8.699 1.00 96.69 104 GLU A C 1
ATOM 853 O O . GLU A 1 104 ? 11.405 4.847 -9.647 1.00 96.69 104 GLU A O 1
ATOM 858 N N . LEU A 1 105 ? 10.449 5.070 -7.632 1.00 96.44 105 LEU A N 1
ATOM 859 C CA . LEU A 1 105 ? 10.095 3.661 -7.497 1.00 96.44 105 LEU A CA 1
ATOM 860 C C . LEU A 1 105 ? 9.080 3.234 -8.560 1.00 96.44 105 LEU A C 1
ATOM 862 O O . LEU A 1 105 ? 9.272 2.206 -9.201 1.00 96.44 105 LEU A O 1
ATOM 866 N N . MET A 1 106 ? 8.058 4.058 -8.804 1.00 96.62 106 MET A N 1
ATOM 867 C CA . MET A 1 106 ? 7.069 3.832 -9.859 1.00 96.62 106 MET A CA 1
ATOM 868 C C . MET A 1 106 ? 7.729 3.724 -11.242 1.00 96.62 106 MET A C 1
ATOM 870 O O . MET A 1 106 ? 7.352 2.867 -12.033 1.00 96.62 106 MET A O 1
ATOM 874 N N . SER A 1 107 ? 8.756 4.538 -11.521 1.00 97.12 107 SER A N 1
ATOM 875 C CA . SER A 1 107 ? 9.487 4.501 -12.800 1.00 97.12 107 SER A CA 1
ATOM 876 C C . SER A 1 107 ? 10.276 3.206 -13.032 1.00 97.12 107 SER A C 1
ATOM 878 O O . SER A 1 107 ? 10.668 2.918 -14.161 1.00 97.12 107 SER A O 1
ATOM 880 N N . LEU A 1 108 ? 10.521 2.427 -11.973 1.00 97.75 108 LEU A N 1
ATOM 881 C CA . LEU A 1 108 ? 11.228 1.152 -12.052 1.00 97.75 108 LEU A CA 1
ATOM 882 C C . LEU A 1 108 ? 10.302 -0.036 -12.331 1.00 97.75 108 LEU A C 1
ATOM 884 O O . LEU A 1 108 ? 10.815 -1.134 -12.538 1.00 97.75 108 LEU A O 1
ATOM 888 N N . ILE A 1 109 ? 8.985 0.155 -12.354 1.00 96.62 109 ILE A N 1
ATOM 889 C CA . ILE A 1 109 ? 7.999 -0.909 -12.555 1.00 96.62 109 ILE A CA 1
ATOM 890 C C . ILE A 1 109 ? 7.553 -0.893 -14.021 1.00 96.62 109 ILE A C 1
ATOM 892 O O . ILE A 1 109 ? 7.084 0.125 -14.521 1.00 96.62 109 ILE A O 1
ATOM 896 N N . LEU A 1 110 ? 7.727 -2.018 -14.722 1.00 94.38 110 LEU A N 1
ATOM 897 C CA . LEU A 1 110 ? 7.478 -2.096 -16.169 1.00 94.38 110 LEU A CA 1
ATOM 898 C C . LEU A 1 110 ? 6.005 -2.337 -16.524 1.00 94.38 110 LEU A C 1
ATOM 900 O O . LEU A 1 110 ? 5.521 -1.829 -17.532 1.00 94.38 110 LEU A O 1
ATOM 904 N N . TYR A 1 111 ? 5.316 -3.127 -15.707 1.00 95.56 111 TYR A N 1
ATOM 905 C CA . TYR A 1 111 ? 3.944 -3.555 -15.946 1.00 95.56 111 TYR A CA 1
ATOM 906 C C . TYR A 1 111 ? 3.032 -3.079 -14.826 1.00 95.56 111 TYR A C 1
ATOM 908 O O . TYR A 1 111 ? 3.490 -2.834 -13.713 1.00 95.56 111 TYR A O 1
ATOM 916 N N . ASP A 1 112 ? 1.741 -2.965 -15.114 1.00 95.75 112 ASP A N 1
ATOM 917 C CA . ASP A 1 112 ? 0.761 -2.763 -14.056 1.00 95.75 112 ASP A CA 1
ATOM 918 C C . ASP A 1 112 ? 0.377 -4.112 -13.435 1.00 95.75 112 ASP A C 1
ATOM 920 O O . ASP A 1 112 ? 0.501 -5.166 -14.065 1.00 95.75 112 ASP A O 1
ATOM 924 N N . TYR A 1 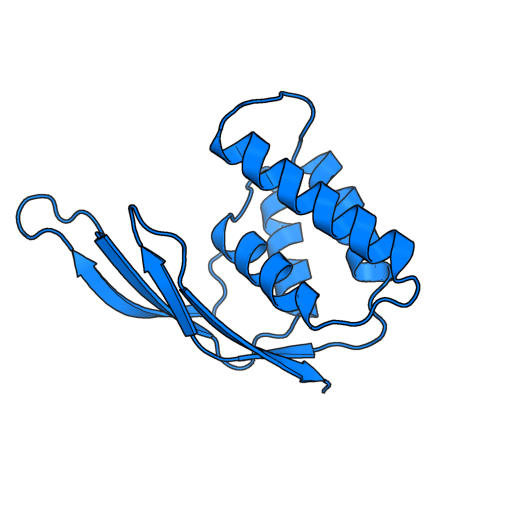113 ? -0.055 -4.065 -12.182 1.00 96.75 113 TYR A N 1
ATOM 925 C CA . TYR A 1 113 ? -0.409 -5.245 -11.402 1.00 96.75 113 TYR A CA 1
ATOM 926 C C . TYR A 1 113 ? -1.754 -5.025 -10.734 1.00 96.75 113 TYR A C 1
ATOM 928 O O . TYR A 1 113 ? -2.093 -3.902 -10.363 1.00 96.75 113 TYR A O 1
ATOM 936 N N . ILE A 1 114 ? -2.488 -6.109 -10.532 1.00 97.06 114 ILE A N 1
ATOM 937 C CA . ILE A 1 114 ? -3.705 -6.123 -9.734 1.00 97.06 114 ILE A CA 1
ATOM 938 C C . ILE A 1 114 ? -3.367 -6.629 -8.337 1.00 97.06 114 ILE A C 1
ATOM 940 O O . ILE A 1 114 ? -2.658 -7.626 -8.180 1.00 97.06 114 ILE A O 1
ATOM 944 N N . ILE A 1 115 ? -3.885 -5.924 -7.337 1.00 96.69 115 ILE A N 1
ATOM 945 C CA . ILE A 1 115 ? -3.850 -6.291 -5.928 1.00 96.69 115 ILE A CA 1
ATOM 946 C C . ILE A 1 115 ? -5.254 -6.762 -5.540 1.00 96.69 115 ILE A C 1
ATOM 948 O O . ILE A 1 115 ? -6.225 -6.022 -5.708 1.00 96.69 115 ILE A O 1
ATOM 952 N N . ASP A 1 116 ? -5.336 -7.974 -5.000 1.00 95.31 116 ASP A N 1
ATOM 953 C CA . ASP A 1 116 ? -6.562 -8.599 -4.499 1.00 95.31 116 ASP A CA 1
ATOM 954 C C . ASP A 1 116 ? -6.323 -9.224 -3.124 1.00 95.31 116 ASP A C 1
ATOM 956 O O . ASP A 1 116 ? -5.208 -9.651 -2.817 1.00 95.31 116 ASP A O 1
ATOM 960 N N . GLY A 1 117 ? -7.379 -9.367 -2.330 1.00 94.38 117 GLY A N 1
ATOM 961 C CA . GLY A 1 117 ? -7.366 -10.137 -1.089 1.00 94.38 117 GLY A CA 1
ATOM 962 C C . GLY A 1 117 ? -7.839 -9.319 0.101 1.00 94.38 117 GLY A C 1
ATOM 963 O O . GLY A 1 117 ? -8.643 -8.413 -0.056 1.00 94.38 117 GLY A O 1
ATOM 964 N N . SER A 1 118 ? -7.351 -9.625 1.300 1.00 93.81 118 SER A N 1
ATOM 965 C CA . SER A 1 118 ? -7.843 -8.986 2.520 1.00 93.81 118 SER A CA 1
ATOM 966 C C . SER A 1 118 ? -6.739 -8.550 3.473 1.00 93.81 118 SER A C 1
ATOM 968 O O . SER A 1 118 ? -5.604 -9.036 3.448 1.00 93.81 118 SER A O 1
ATOM 970 N N . ILE A 1 119 ? -7.084 -7.585 4.319 1.00 94.44 119 ILE A N 1
ATOM 971 C CA . ILE A 1 119 ? -6.198 -7.008 5.323 1.00 94.44 119 ILE A CA 1
ATOM 972 C C . ILE A 1 119 ? -6.957 -6.927 6.630 1.00 94.44 119 ILE A C 1
ATOM 974 O O . ILE A 1 119 ? -8.061 -6.386 6.674 1.00 94.44 119 ILE A O 1
ATOM 978 N N . ILE A 1 120 ? -6.342 -7.394 7.710 1.00 92.75 120 ILE A N 1
ATOM 979 C CA . ILE A 1 120 ? -6.888 -7.236 9.055 1.00 92.75 120 ILE A CA 1
ATOM 980 C C . ILE A 1 120 ? -5.986 -6.280 9.822 1.00 92.75 120 ILE A C 1
ATOM 982 O O . ILE A 1 120 ? -4.854 -6.608 10.184 1.00 92.75 120 ILE A O 1
ATOM 986 N N . VAL A 1 121 ? -6.505 -5.083 10.080 1.00 90.69 121 VAL A N 1
ATOM 987 C CA . VAL A 1 121 ? -5.829 -4.058 10.869 1.00 90.69 121 VAL A CA 1
ATOM 988 C C . VAL A 1 121 ? -6.261 -4.205 12.318 1.00 90.69 121 VAL A C 1
ATOM 990 O O . VAL A 1 121 ? -7.451 -4.163 12.639 1.00 90.69 121 VAL A O 1
ATOM 993 N N . TYR A 1 122 ? -5.285 -4.348 13.205 1.00 88.56 122 TYR A N 1
ATOM 994 C CA . TYR A 1 122 ? -5.504 -4.384 14.644 1.00 88.56 122 TYR A CA 1
ATOM 995 C C . TYR A 1 122 ? -5.030 -3.092 15.288 1.00 88.56 122 TYR A C 1
ATOM 997 O O . TYR A 1 122 ? -4.081 -2.457 14.838 1.00 88.56 122 TYR A O 1
ATOM 1005 N N . ARG A 1 123 ? -5.635 -2.741 16.421 1.00 83.06 123 ARG A N 1
ATOM 1006 C CA . ARG A 1 123 ? -5.185 -1.596 17.217 1.00 83.06 123 ARG A CA 1
ATOM 1007 C C . ARG A 1 123 ? -3.790 -1.792 17.822 1.00 83.06 123 ARG A C 1
ATOM 1009 O O . ARG A 1 123 ? -3.037 -0.834 17.957 1.00 83.06 123 ARG A O 1
ATOM 1016 N N . SER A 1 124 ? -3.485 -3.006 18.278 1.00 81.50 124 SER A N 1
ATOM 1017 C CA . SER A 1 124 ? -2.297 -3.282 19.106 1.00 81.50 124 SER A CA 1
ATOM 1018 C C . SER A 1 124 ? -1.441 -4.439 18.601 1.00 81.50 124 SER A C 1
ATOM 1020 O O . SER A 1 124 ? -0.407 -4.722 19.199 1.00 81.50 124 SER A O 1
ATOM 1022 N N . ASN A 1 125 ? -1.851 -5.084 17.510 1.00 84.19 125 ASN A N 1
ATOM 1023 C CA . ASN A 1 125 ? -1.115 -6.176 16.886 1.00 84.19 125 ASN A CA 1
ATOM 1024 C C . ASN A 1 125 ? -0.653 -5.757 15.486 1.00 84.19 125 ASN A C 1
ATOM 1026 O O . ASN A 1 125 ? -1.242 -4.845 14.902 1.00 84.19 125 ASN A O 1
ATOM 1030 N N . PRO A 1 126 ? 0.380 -6.417 14.938 1.00 86.12 126 PRO A N 1
ATOM 1031 C CA . PRO A 1 126 ? 0.748 -6.240 13.543 1.00 86.12 126 PRO A CA 1
ATOM 1032 C C . PRO A 1 126 ? -0.437 -6.525 12.621 1.00 86.12 126 PRO A C 1
ATOM 1034 O O . PRO A 1 126 ? -1.214 -7.445 12.872 1.00 86.12 126 PRO A O 1
ATOM 1037 N N . THR A 1 127 ? -0.541 -5.753 11.545 1.00 89.50 127 THR A N 1
ATOM 1038 C CA . THR A 1 127 ? -1.508 -5.994 10.475 1.00 89.50 127 THR A CA 1
ATOM 1039 C C . THR A 1 127 ? -1.292 -7.384 9.875 1.00 89.50 127 THR A C 1
ATOM 1041 O O . THR A 1 127 ? -0.158 -7.756 9.554 1.00 89.50 127 THR A O 1
ATOM 1044 N N . GLU A 1 128 ? -2.373 -8.143 9.717 1.00 93.19 128 GLU A N 1
ATOM 1045 C CA . GLU A 1 128 ? -2.364 -9.405 8.978 1.00 93.19 128 GLU A CA 1
ATOM 1046 C C . GLU A 1 128 ? -2.699 -9.138 7.513 1.00 93.19 128 GLU A C 1
ATOM 1048 O O . GLU A 1 128 ? -3.610 -8.371 7.195 1.00 93.19 128 GLU A O 1
ATOM 1053 N N . TRP A 1 129 ? -1.941 -9.780 6.628 1.00 94.62 129 TRP A N 1
ATOM 1054 C CA . TRP A 1 129 ? -1.996 -9.554 5.191 1.00 94.62 129 TRP A CA 1
ATOM 1055 C C . TRP A 1 129 ? -2.303 -10.865 4.481 1.00 94.62 129 TRP A C 1
ATOM 1057 O O . TRP A 1 129 ? -1.511 -11.805 4.557 1.00 94.62 129 TRP A O 1
ATOM 1067 N N . ASP A 1 130 ? -3.402 -10.898 3.741 1.00 94.06 130 ASP A N 1
ATOM 1068 C CA . ASP A 1 130 ? -3.700 -11.927 2.750 1.00 94.06 130 ASP A CA 1
ATOM 1069 C C . ASP A 1 130 ? -3.895 -11.239 1.400 1.00 94.06 130 ASP A C 1
ATOM 1071 O O . ASP A 1 130 ? -4.997 -11.182 0.862 1.00 94.06 130 ASP A O 1
ATOM 1075 N N . LEU A 1 131 ? -2.817 -10.627 0.900 1.00 94.06 131 LEU A N 1
ATOM 1076 C CA . LEU A 1 131 ? -2.802 -9.936 -0.386 1.00 94.06 131 LEU A CA 1
ATOM 1077 C C . LEU A 1 131 ? -2.107 -10.779 -1.448 1.00 94.06 131 LEU A C 1
ATOM 1079 O O . LEU A 1 131 ? -1.040 -11.357 -1.227 1.00 94.06 131 LEU A O 1
ATOM 1083 N N . ARG A 1 132 ? -2.693 -10.777 -2.638 1.00 94.94 132 ARG A N 1
ATOM 1084 C CA . ARG A 1 132 ? -2.155 -11.372 -3.853 1.00 94.94 132 ARG A CA 1
ATOM 1085 C C . ARG A 1 132 ? -1.905 -10.267 -4.855 1.00 94.94 132 ARG A C 1
ATOM 1087 O O . ARG A 1 132 ? -2.740 -9.393 -5.052 1.00 94.94 132 ARG A O 1
ATOM 1094 N N . VAL A 1 133 ? -0.747 -10.340 -5.496 1.00 95.62 133 VAL A N 1
ATOM 1095 C CA . VAL A 1 133 ? -0.365 -9.425 -6.566 1.00 95.62 133 VAL A CA 1
ATOM 1096 C C . VAL A 1 133 ? -0.209 -10.243 -7.832 1.00 95.62 133 VAL A C 1
ATOM 1098 O O . VAL A 1 133 ? 0.537 -11.224 -7.849 1.00 95.62 133 VAL A O 1
ATOM 1101 N N . SER A 1 134 ? -0.93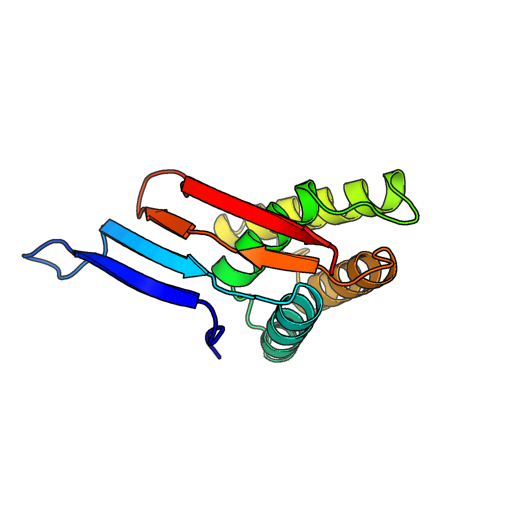5 -9.863 -8.876 1.00 95.50 134 SER A N 1
ATOM 1102 C CA . SER A 1 134 ? -0.935 -10.561 -10.159 1.00 95.50 134 SER A CA 1
ATOM 1103 C C . SER A 1 134 ? -0.662 -9.594 -11.304 1.00 95.50 134 SER A C 1
ATOM 1105 O O . SER A 1 134 ? -1.048 -8.429 -11.260 1.00 95.50 134 SER A O 1
ATOM 1107 N N . LEU A 1 135 ? 0.079 -10.071 -12.301 1.00 93.44 135 LEU A N 1
ATOM 1108 C CA . LEU A 1 135 ? 0.329 -9.336 -13.536 1.00 93.44 135 LEU A CA 1
ATOM 1109 C C . LEU A 1 135 ? -0.950 -9.325 -14.385 1.00 93.44 135 LEU A C 1
ATOM 1111 O O . LEU A 1 135 ? -1.640 -10.345 -14.438 1.00 93.44 135 LEU A O 1
ATOM 1115 N N . ILE A 1 136 ? -1.228 -8.198 -15.043 1.00 84.31 136 ILE A N 1
ATOM 1116 C CA . ILE A 1 136 ? -2.337 -8.051 -16.003 1.00 84.31 136 ILE A CA 1
ATOM 1117 C C . ILE A 1 136 ? -2.004 -8.717 -17.337 1.00 84.31 136 ILE A C 1
ATOM 1119 O O . ILE A 1 136 ? -0.863 -8.526 -17.818 1.00 84.31 136 ILE A O 1
#